Protein AF-A0AAP5I5U6-F1 (afdb_monomer)

Solvent-accessible surface area (backbone atoms only — not comparable to full-atom values): 4267 Å² total; per-residue (Å²): 110,70,67,61,52,52,53,50,54,41,23,52,51,31,47,64,73,66,74,66,90,65,84,86,56,63,67,58,15,39,50,50,31,46,67,62,49,46,60,58,52,50,51,52,54,49,52,53,48,50,62,68,44,32,66,61,36,42,77,73,74,41,83,77,82,83,81,82,79,84,128

Secondary structure (DSSP, 8-state):
-HHHHHHHHHHHHHHHHTT--S---HHHHHHHHHHHHHHHHHHHHHHHHHHHHHHHHHHTT----------

Sequence (71 aa):
MVLSFIAYVLAHWAYLSIATTDLPDWGQAAQIAFQTFFPQLLLSYFLLELERIRPIALSHGIDIQISRCKI

Radius of gyration: 18.43 Å; Cα contacts (8 Å, |Δi|>4): 26; chains: 1; bounding box: 31×34×52 Å

Structure (mmCIF, N/CA/C/O backbone):
data_AF-A0AAP5I5U6-F1
#
_entry.id   AF-A0AAP5I5U6-F1
#
loop_
_atom_site.group_PDB
_atom_site.id
_atom_site.type_symbol
_atom_site.label_atom_id
_atom_site.label_alt_id
_atom_site.label_comp_id
_atom_site.label_asym_id
_atom_site.label_entity_id
_atom_site.label_seq_id
_atom_site.pdbx_PDB_ins_code
_atom_site.Cartn_x
_atom_site.Cartn_y
_atom_site.Cartn_z
_atom_site.occupancy
_atom_site.B_iso_or_equiv
_atom_site.auth_seq_id
_atom_site.auth_comp_id
_atom_site.auth_asym_id
_atom_site.auth_atom_id
_atom_site.pdbx_PDB_model_num
ATOM 1 N N . MET A 1 1 ? -5.286 -14.263 -12.234 1.00 77.69 1 MET A N 1
ATOM 2 C CA . MET A 1 1 ? -5.324 -13.429 -13.458 1.00 77.69 1 MET A CA 1
ATOM 3 C C . MET A 1 1 ? -5.488 -11.943 -13.162 1.00 77.69 1 MET A C 1
ATOM 5 O O . MET A 1 1 ? -4.645 -11.183 -13.608 1.00 77.69 1 MET A O 1
ATOM 9 N N . VAL A 1 2 ? -6.485 -11.520 -12.373 1.00 86.81 2 VAL A N 1
ATOM 10 C CA . VAL A 1 2 ? -6.697 -10.091 -12.043 1.00 86.81 2 VAL A CA 1
ATOM 11 C C . VAL A 1 2 ? -5.469 -9.439 -11.391 1.00 86.81 2 VAL A C 1
ATOM 13 O O . VAL A 1 2 ? -5.046 -8.371 -11.813 1.00 86.81 2 VAL A O 1
ATOM 16 N N . LEU A 1 3 ? -4.837 -10.114 -10.424 1.00 81.12 3 LEU A N 1
ATOM 17 C CA . LEU A 1 3 ? -3.662 -9.575 -9.727 1.00 81.12 3 LEU A CA 1
ATOM 18 C C . LEU A 1 3 ? -2.458 -9.359 -10.662 1.00 81.12 3 LEU A C 1
ATOM 20 O O . LEU A 1 3 ? -1.792 -8.334 -10.587 1.00 81.12 3 LEU A O 1
ATOM 24 N N . SER A 1 4 ? -2.217 -10.296 -11.582 1.00 83.25 4 SER A N 1
ATOM 25 C CA . SER A 1 4 ? -1.151 -10.191 -12.586 1.00 83.25 4 SER A CA 1
ATOM 26 C C . SER A 1 4 ? -1.397 -9.038 -13.561 1.00 83.25 4 SER A C 1
ATOM 28 O O . SER A 1 4 ? -0.461 -8.345 -13.943 1.00 83.25 4 SER A O 1
ATOM 30 N N . PHE A 1 5 ? -2.659 -8.803 -13.930 1.00 85.44 5 PHE A N 1
ATOM 31 C CA . PHE A 1 5 ? -3.039 -7.679 -14.782 1.00 85.44 5 PHE A CA 1
ATOM 32 C C . PHE A 1 5 ? -2.816 -6.332 -14.080 1.00 85.44 5 PHE A C 1
ATOM 34 O O . PHE A 1 5 ? -2.225 -5.428 -14.661 1.00 85.44 5 PHE A O 1
ATOM 41 N N . ILE A 1 6 ? -3.206 -6.221 -12.807 1.00 86.06 6 ILE A N 1
ATOM 42 C CA . ILE A 1 6 ? -2.967 -5.018 -11.994 1.00 86.06 6 ILE A CA 1
ATOM 43 C C . ILE A 1 6 ? -1.464 -4.742 -11.861 1.00 86.06 6 ILE A C 1
ATOM 45 O O . ILE A 1 6 ? -1.031 -3.611 -12.067 1.00 86.06 6 ILE A O 1
ATOM 49 N N . ALA A 1 7 ? -0.661 -5.772 -11.576 1.00 84.31 7 ALA A N 1
ATOM 50 C CA . ALA A 1 7 ? 0.790 -5.637 -11.468 1.00 84.31 7 ALA A CA 1
ATOM 51 C C . ALA A 1 7 ? 1.426 -5.130 -12.774 1.00 84.31 7 ALA A C 1
ATOM 53 O O . ALA A 1 7 ? 2.277 -4.243 -12.738 1.00 84.31 7 ALA A O 1
ATOM 54 N N . TYR A 1 8 ? 0.974 -5.638 -13.925 1.00 86.12 8 TYR A N 1
ATOM 55 C CA . TYR A 1 8 ? 1.432 -5.172 -15.234 1.00 86.12 8 TYR A CA 1
ATOM 56 C C . TYR A 1 8 ? 1.082 -3.699 -15.483 1.00 86.12 8 TYR A C 1
ATOM 58 O O . TYR A 1 8 ? 1.951 -2.919 -15.867 1.00 86.12 8 TYR A O 1
ATOM 66 N N . VAL A 1 9 ? -0.167 -3.294 -15.223 1.00 88.62 9 VAL A N 1
ATOM 67 C CA . VAL A 1 9 ? -0.613 -1.901 -15.403 1.00 88.62 9 VAL A CA 1
ATOM 68 C C . VAL A 1 9 ? 0.187 -0.944 -14.513 1.00 88.62 9 VAL A C 1
ATOM 70 O O . VAL A 1 9 ? 0.598 0.119 -14.973 1.00 88.62 9 VAL A O 1
ATOM 73 N N . LEU A 1 10 ? 0.460 -1.334 -13.265 1.00 86.31 10 LEU A N 1
ATOM 74 C CA . LEU A 1 10 ? 1.254 -0.544 -12.322 1.00 86.31 10 LEU A CA 1
ATOM 75 C C . LEU A 1 10 ? 2.711 -0.384 -12.771 1.00 86.31 10 LEU A C 1
ATOM 77 O O . LEU A 1 10 ? 3.234 0.729 -12.758 1.00 86.31 10 LEU A O 1
ATOM 81 N N . ALA A 1 11 ? 3.352 -1.473 -13.198 1.00 83.88 11 ALA A N 1
ATOM 82 C CA . ALA A 1 11 ? 4.717 -1.426 -13.714 1.00 83.88 11 ALA A CA 1
ATOM 83 C C . ALA A 1 11 ? 4.802 -0.581 -14.995 1.00 83.88 11 ALA A C 1
ATOM 85 O O . ALA A 1 11 ? 5.733 0.201 -15.164 1.00 83.88 11 ALA A O 1
ATOM 86 N N . HIS A 1 12 ? 3.802 -0.679 -15.874 1.00 83.62 12 HIS A N 1
ATOM 87 C CA . HIS A 1 12 ? 3.747 0.115 -17.096 1.00 83.62 12 HIS A CA 1
ATOM 88 C C . HIS A 1 12 ? 3.553 1.611 -16.817 1.00 83.62 12 HIS A C 1
ATOM 90 O O . HIS A 1 12 ? 4.236 2.445 -17.408 1.00 83.62 12 HIS A O 1
ATOM 96 N N . TRP A 1 13 ? 2.668 1.955 -15.878 1.00 88.12 13 TRP A N 1
ATOM 97 C CA . TRP A 1 13 ? 2.506 3.333 -15.418 1.00 88.12 13 TRP A CA 1
ATOM 98 C C . TRP A 1 13 ? 3.809 3.889 -14.834 1.00 88.12 13 TRP A C 1
ATOM 100 O O . TRP A 1 13 ? 4.225 4.989 -15.196 1.00 88.12 13 TRP A O 1
ATOM 110 N N . ALA A 1 14 ? 4.488 3.117 -13.983 1.00 85.69 14 ALA A N 1
ATOM 111 C CA . ALA A 1 14 ? 5.748 3.542 -13.388 1.00 85.69 14 ALA A CA 1
ATOM 112 C C . ALA A 1 14 ? 6.843 3.741 -14.442 1.00 85.69 14 ALA A C 1
ATOM 114 O O . ALA A 1 14 ? 7.533 4.752 -14.392 1.00 85.69 14 ALA A O 1
ATOM 115 N N . TYR A 1 15 ? 6.953 2.863 -15.440 1.00 82.25 15 TYR A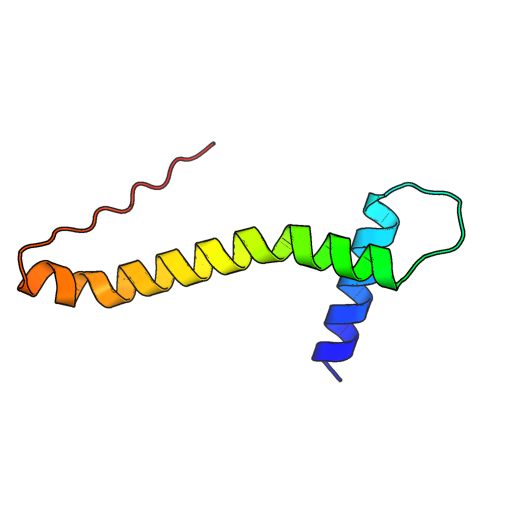 N 1
ATOM 116 C CA . TYR A 1 15 ? 7.869 3.066 -16.566 1.00 82.25 15 TYR A CA 1
ATOM 117 C C . TYR A 1 15 ? 7.615 4.404 -17.281 1.00 82.25 15 TYR A C 1
ATOM 119 O O . TYR A 1 15 ? 8.535 5.203 -17.444 1.00 82.25 15 TYR A O 1
ATOM 127 N N . LEU A 1 16 ? 6.355 4.695 -17.628 1.00 84.00 16 LEU A N 1
ATOM 128 C CA . LEU A 1 16 ? 5.980 5.961 -18.269 1.00 84.00 16 LEU A CA 1
ATOM 129 C C . LEU A 1 16 ? 6.283 7.183 -17.389 1.00 84.00 16 LEU A C 1
ATOM 131 O O . LEU A 1 16 ? 6.622 8.243 -17.909 1.00 84.00 16 LEU A O 1
ATOM 135 N N . SER A 1 17 ? 6.188 7.041 -16.064 1.00 82.50 17 SER A N 1
ATOM 136 C CA . SER A 1 17 ? 6.435 8.135 -15.116 1.00 82.50 17 SER A CA 1
ATOM 137 C C . SER A 1 17 ? 7.903 8.577 -15.036 1.00 82.50 17 SER A C 1
ATOM 139 O O . SER A 1 17 ? 8.173 9.711 -14.648 1.00 82.50 17 SER A O 1
ATOM 141 N N . ILE A 1 18 ? 8.847 7.709 -15.421 1.00 81.75 18 ILE A N 1
ATOM 142 C CA . ILE A 1 18 ? 10.295 7.957 -15.304 1.00 81.75 18 ILE A CA 1
ATOM 143 C C . ILE A 1 18 ? 10.836 8.706 -16.541 1.00 81.75 18 ILE A C 1
ATOM 145 O O . ILE A 1 18 ? 11.945 9.231 -16.502 1.00 81.75 18 ILE A O 1
ATOM 149 N N . ALA A 1 19 ? 10.041 8.820 -17.617 1.00 71.00 19 ALA A N 1
ATOM 150 C CA . ALA A 1 19 ? 10.373 9.548 -18.851 1.00 71.00 19 ALA A CA 1
ATOM 151 C C . ALA A 1 19 ? 11.742 9.174 -19.468 1.00 71.00 19 ALA A C 1
ATOM 153 O O . ALA A 1 19 ? 12.399 10.008 -20.093 1.00 71.00 19 ALA A O 1
ATOM 154 N N . THR A 1 20 ? 12.181 7.924 -19.299 1.00 71.50 20 THR A N 1
ATOM 155 C CA . THR A 1 20 ? 13.455 7.416 -19.826 1.00 71.50 20 THR A CA 1
ATOM 156 C C . THR A 1 20 ? 13.298 6.806 -21.216 1.00 71.50 20 THR A C 1
ATOM 158 O O . THR A 1 20 ? 12.308 6.148 -21.526 1.00 71.50 20 THR A O 1
ATOM 161 N N . THR A 1 21 ? 14.310 7.007 -22.062 1.00 68.88 21 THR A N 1
ATOM 162 C CA . THR A 1 21 ? 14.410 6.409 -23.406 1.00 68.88 21 THR A CA 1
ATOM 163 C C . THR A 1 21 ? 15.148 5.068 -23.426 1.00 68.88 21 THR A C 1
ATOM 165 O O . THR A 1 21 ? 15.247 4.444 -24.480 1.00 68.88 21 THR A O 1
ATOM 168 N N . ASP A 1 22 ? 15.677 4.632 -22.281 1.00 73.44 22 ASP A N 1
ATOM 169 C CA . ASP A 1 22 ? 16.399 3.368 -22.142 1.00 73.44 22 ASP A CA 1
ATOM 170 C C . ASP A 1 22 ? 15.450 2.161 -22.099 1.00 73.44 22 ASP A C 1
ATOM 172 O O . ASP A 1 22 ? 14.234 2.293 -21.906 1.00 73.44 22 ASP A O 1
ATOM 176 N N . LEU A 1 23 ? 16.012 0.959 -22.292 1.00 76.38 23 LEU A N 1
ATOM 177 C CA . LEU A 1 23 ? 15.247 -0.284 -22.184 1.00 76.38 23 LEU A CA 1
ATOM 178 C C . LEU A 1 23 ? 14.526 -0.358 -20.823 1.00 76.38 23 LEU A C 1
ATOM 180 O O . LEU A 1 23 ? 15.118 -0.016 -19.798 1.00 76.38 23 LEU A O 1
ATOM 184 N N . PRO A 1 24 ? 13.271 -0.842 -20.791 1.00 71.88 24 PRO A N 1
ATOM 185 C CA . PRO A 1 24 ? 12.498 -0.910 -19.561 1.00 71.88 24 PRO A CA 1
ATOM 186 C C . PRO A 1 24 ? 13.112 -1.915 -18.580 1.00 71.88 24 PRO A C 1
ATOM 188 O O . PRO A 1 24 ? 13.062 -3.128 -18.800 1.00 71.88 24 PRO A O 1
ATOM 191 N N . ASP A 1 25 ? 13.630 -1.411 -17.460 1.00 84.38 25 ASP A N 1
ATOM 192 C CA . ASP A 1 25 ? 13.879 -2.225 -16.274 1.00 84.38 25 ASP A CA 1
ATOM 193 C C . ASP A 1 25 ? 12.555 -2.423 -15.523 1.00 84.38 25 ASP A C 1
ATOM 195 O O . ASP A 1 25 ? 12.098 -1.589 -14.733 1.00 84.38 25 ASP A O 1
ATOM 199 N N . TRP A 1 26 ? 11.907 -3.555 -15.798 1.00 81.69 26 TRP A N 1
ATOM 200 C CA . TRP A 1 26 ? 10.639 -3.928 -15.174 1.00 81.69 26 TRP A CA 1
ATOM 201 C C . TRP A 1 26 ? 10.746 -4.114 -13.655 1.00 81.69 26 TRP A C 1
ATOM 203 O O . TRP A 1 26 ? 9.747 -3.934 -12.956 1.00 81.69 26 TRP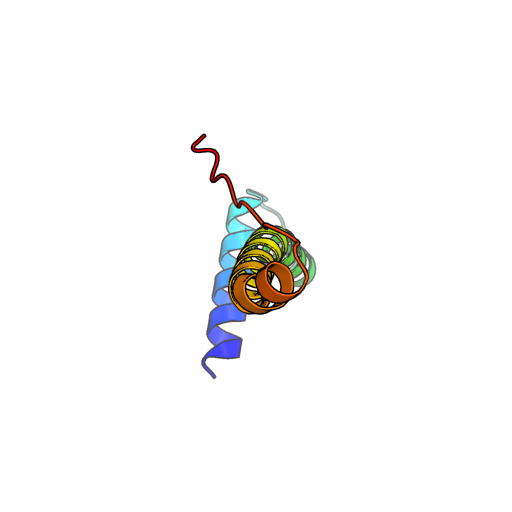 A O 1
ATOM 213 N N . GLY A 1 27 ? 11.931 -4.450 -13.134 1.00 85.31 27 GLY A N 1
ATOM 214 C CA . GLY A 1 27 ? 12.172 -4.556 -11.697 1.00 85.31 27 GLY A CA 1
ATOM 215 C C . GLY A 1 27 ? 12.143 -3.182 -11.035 1.00 85.31 27 GLY A C 1
ATOM 216 O O . GLY A 1 27 ? 11.416 -2.974 -10.061 1.00 85.31 27 GLY A O 1
ATOM 217 N N . GLN A 1 28 ? 12.857 -2.219 -11.620 1.00 85.31 28 GLN A N 1
ATOM 218 C CA . GLN A 1 28 ? 12.870 -0.836 -11.146 1.00 85.31 28 GLN A CA 1
ATOM 219 C C . GLN A 1 28 ? 11.481 -0.187 -11.242 1.00 85.31 28 GLN A C 1
ATOM 221 O O . GLN A 1 28 ? 11.022 0.444 -10.287 1.00 85.31 28 GLN A O 1
ATOM 226 N N . ALA A 1 29 ? 10.774 -0.381 -12.358 1.00 85.38 29 ALA A N 1
ATOM 227 C CA . ALA A 1 29 ? 9.428 0.157 -12.543 1.00 85.38 29 ALA A CA 1
ATOM 228 C C . ALA A 1 29 ? 8.433 -0.413 -11.513 1.00 85.38 29 ALA A C 1
ATOM 230 O O . ALA A 1 29 ? 7.661 0.332 -10.907 1.00 85.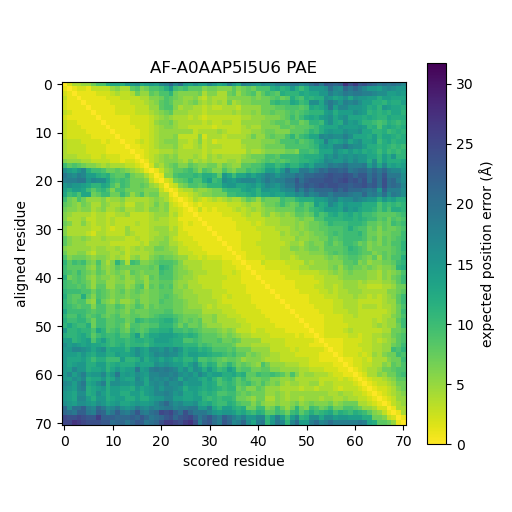38 29 ALA A O 1
ATOM 231 N N . ALA A 1 30 ? 8.485 -1.721 -11.241 1.00 84.50 30 ALA A N 1
ATOM 232 C CA . ALA A 1 30 ? 7.655 -2.336 -10.207 1.00 84.50 30 ALA A CA 1
ATOM 233 C C . ALA A 1 30 ? 7.960 -1.774 -8.807 1.00 84.50 30 ALA A C 1
ATOM 235 O O . ALA A 1 30 ? 7.038 -1.505 -8.033 1.00 84.50 30 ALA A O 1
ATOM 236 N N . GLN A 1 31 ? 9.238 -1.545 -8.491 1.00 86.69 31 GLN A N 1
ATOM 237 C CA . GLN A 1 31 ? 9.644 -0.952 -7.219 1.00 86.69 31 GLN A CA 1
ATOM 238 C C . GLN A 1 31 ? 9.137 0.488 -7.064 1.00 86.69 31 GLN A C 1
ATOM 240 O O . GLN A 1 31 ? 8.633 0.841 -5.999 1.00 86.69 31 GLN A O 1
ATOM 245 N N . ILE A 1 32 ? 9.210 1.302 -8.118 1.00 86.88 32 ILE A N 1
ATOM 246 C CA . ILE A 1 32 ? 8.721 2.690 -8.114 1.00 86.88 32 ILE A CA 1
ATOM 247 C C . ILE A 1 32 ? 7.202 2.738 -7.953 1.00 86.88 32 ILE A C 1
ATOM 249 O O . ILE A 1 32 ? 6.692 3.521 -7.146 1.00 86.88 32 ILE A O 1
ATOM 253 N N . ALA A 1 33 ? 6.470 1.867 -8.656 1.00 86.69 33 ALA A N 1
ATOM 254 C CA . ALA A 1 33 ? 5.032 1.734 -8.457 1.00 86.69 33 ALA A CA 1
ATOM 255 C C . ALA A 1 33 ? 4.727 1.406 -6.989 1.00 86.69 33 ALA A C 1
ATOM 257 O O . ALA A 1 33 ? 3.939 2.096 -6.342 1.00 86.69 33 ALA A O 1
ATOM 258 N N . PHE A 1 34 ? 5.406 0.402 -6.430 1.00 85.38 34 PHE A N 1
ATOM 259 C CA . PHE A 1 34 ? 5.214 0.014 -5.038 1.00 85.38 34 PHE A CA 1
ATOM 260 C C . PHE A 1 34 ? 5.507 1.169 -4.076 1.00 85.38 34 PHE A C 1
ATOM 262 O O . PHE A 1 34 ? 4.663 1.494 -3.249 1.00 85.38 34 PHE A O 1
ATOM 269 N N . GLN A 1 35 ? 6.649 1.843 -4.212 1.00 88.88 35 GLN A N 1
ATOM 270 C CA . GLN A 1 35 ? 7.027 2.968 -3.351 1.00 88.88 35 GLN A CA 1
ATOM 271 C C . GLN A 1 35 ? 6.071 4.160 -3.454 1.00 88.88 35 GLN A C 1
ATOM 273 O O . GLN A 1 35 ? 5.930 4.904 -2.488 1.00 88.88 35 GLN A O 1
ATOM 278 N N . THR A 1 36 ? 5.394 4.327 -4.589 1.00 87.50 36 THR A N 1
ATOM 279 C CA . THR A 1 36 ? 4.427 5.411 -4.790 1.00 87.50 36 THR A CA 1
ATOM 280 C C . THR A 1 36 ? 3.076 5.093 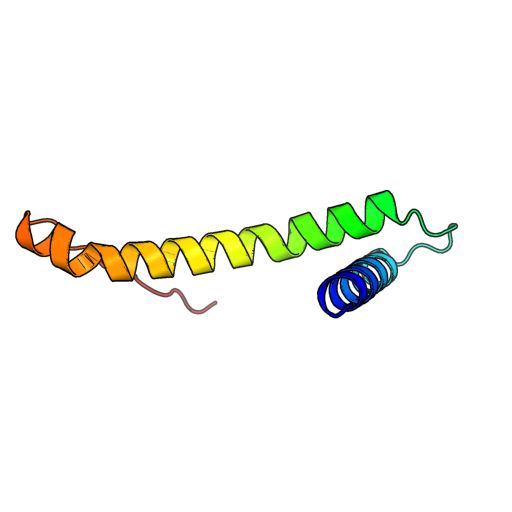-4.149 1.00 87.50 36 THR A C 1
ATOM 282 O O . THR A 1 36 ? 2.509 5.925 -3.441 1.00 87.50 36 THR A O 1
ATOM 285 N N . PHE A 1 37 ? 2.554 3.882 -4.360 1.00 87.38 37 PHE A N 1
ATOM 286 C CA . PHE A 1 37 ? 1.224 3.496 -3.872 1.00 87.38 37 PHE A CA 1
ATOM 287 C C . PHE A 1 37 ? 1.228 3.014 -2.419 1.00 87.38 37 PHE A C 1
ATOM 289 O O . PHE A 1 37 ? 0.260 3.237 -1.690 1.00 87.38 37 PHE A O 1
ATOM 296 N N . PHE A 1 38 ? 2.306 2.366 -1.974 1.00 85.88 38 PHE A N 1
ATOM 297 C CA . PHE A 1 38 ? 2.387 1.766 -0.644 1.00 85.88 38 PHE A CA 1
ATOM 298 C C . PHE A 1 38 ? 2.195 2.773 0.500 1.00 85.88 38 PHE A C 1
ATOM 300 O O . PHE A 1 38 ? 1.418 2.460 1.397 1.00 85.88 38 PHE A O 1
ATOM 307 N N . PRO A 1 39 ? 2.789 3.984 0.493 1.00 88.44 39 PRO A N 1
ATOM 308 C CA . PRO A 1 39 ? 2.572 4.958 1.562 1.00 88.44 39 PRO A CA 1
ATOM 309 C C . PRO A 1 39 ? 1.106 5.376 1.696 1.00 88.44 39 PRO A C 1
ATOM 311 O O . PRO A 1 39 ? 0.590 5.482 2.806 1.00 88.44 39 PRO A O 1
ATOM 314 N N . GLN A 1 40 ? 0.413 5.572 0.570 1.00 87.50 40 GLN A N 1
ATOM 315 C CA . GLN A 1 40 ? -1.001 5.948 0.561 1.00 87.50 40 GLN A CA 1
ATOM 316 C C . GLN A 1 40 ? -1.894 4.794 1.025 1.00 87.50 40 GLN A C 1
ATOM 318 O O . GLN A 1 40 ? -2.798 5.002 1.839 1.00 87.50 40 GLN A O 1
ATOM 323 N N . LEU A 1 41 ? -1.619 3.568 0.563 1.00 89.50 41 LEU A N 1
ATOM 324 C CA . LEU A 1 41 ? -2.307 2.376 1.056 1.00 89.50 41 LEU A CA 1
ATOM 325 C C . LEU A 1 41 ? -2.093 2.219 2.560 1.00 8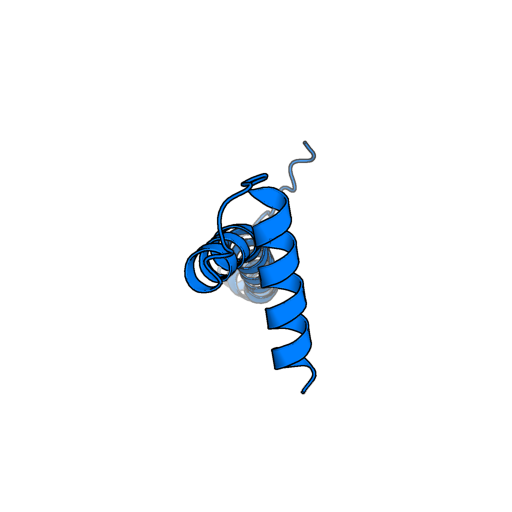9.50 41 LEU A C 1
ATOM 327 O O . LEU A 1 41 ? -3.062 2.129 3.304 1.00 89.50 41 LEU A O 1
ATOM 331 N N . LEU A 1 42 ? -0.843 2.240 3.017 1.00 91.44 42 LEU A N 1
ATOM 332 C CA . LEU A 1 42 ? -0.499 2.073 4.422 1.00 91.44 42 LEU A CA 1
ATOM 333 C C . LEU A 1 42 ? -1.201 3.119 5.289 1.00 91.44 42 LEU A C 1
ATOM 335 O O . LEU A 1 42 ? -1.819 2.761 6.287 1.00 91.44 42 LEU A O 1
ATOM 339 N N . LEU A 1 43 ? -1.165 4.391 4.884 1.00 90.06 43 LEU A N 1
ATOM 340 C CA . LEU A 1 43 ? -1.837 5.465 5.607 1.00 90.06 43 LEU A CA 1
ATOM 341 C C . LEU A 1 43 ? -3.356 5.261 5.650 1.00 90.06 43 LEU A C 1
ATOM 343 O O . LEU A 1 43 ? -3.959 5.402 6.710 1.00 90.06 43 LEU A O 1
ATOM 347 N N . SER A 1 44 ? -3.986 4.910 4.526 1.00 89.81 44 SER A N 1
ATOM 348 C CA . SER A 1 44 ? -5.438 4.686 4.479 1.00 89.81 44 SER A CA 1
ATOM 349 C C . SER A 1 44 ? -5.876 3.494 5.336 1.00 89.81 44 SER A C 1
ATOM 351 O O . SER A 1 44 ? -6.825 3.624 6.109 1.00 89.81 44 SER A O 1
ATOM 353 N N . TYR A 1 45 ? -5.148 2.375 5.279 1.00 91.75 45 TYR A N 1
ATOM 354 C CA . TYR A 1 45 ? -5.380 1.218 6.144 1.00 91.75 45 TYR A CA 1
ATOM 355 C C . TYR A 1 45 ? -5.160 1.553 7.619 1.00 91.75 45 TYR A C 1
ATOM 357 O O . TYR A 1 45 ? -5.966 1.169 8.461 1.00 91.75 45 TYR A O 1
ATOM 365 N N . PHE A 1 46 ? -4.106 2.302 7.938 1.00 91.31 46 PHE A N 1
ATOM 366 C CA . PHE A 1 46 ? -3.818 2.714 9.306 1.00 91.31 46 PHE A CA 1
ATOM 367 C C . PHE A 1 46 ? -4.914 3.619 9.881 1.00 91.31 46 PHE A C 1
ATOM 369 O O . PHE A 1 46 ? -5.359 3.414 11.007 1.00 91.31 46 PHE A O 1
ATOM 376 N N . LEU A 1 47 ? -5.401 4.588 9.101 1.00 89.94 47 LEU A N 1
ATOM 377 C CA . LEU A 1 47 ? -6.503 5.459 9.515 1.00 89.94 47 LEU A CA 1
ATOM 378 C C . LEU A 1 47 ? -7.813 4.686 9.699 1.00 89.94 47 LEU A C 1
ATOM 380 O O . LEU A 1 47 ? -8.536 4.946 10.660 1.00 89.94 47 LEU A O 1
ATOM 384 N N . LEU A 1 48 ? -8.101 3.728 8.813 1.00 90.94 48 LEU A N 1
ATOM 385 C CA . LEU A 1 48 ? -9.261 2.846 8.946 1.00 90.94 48 LEU A CA 1
ATOM 386 C C . LEU A 1 48 ? -9.185 2.028 10.240 1.00 90.94 48 LEU A C 1
ATOM 388 O O . LEU A 1 48 ? -10.169 1.911 10.969 1.00 90.94 48 LEU A O 1
ATOM 392 N N . GLU A 1 49 ? -8.006 1.491 10.543 1.00 91.44 49 GLU A N 1
ATOM 393 C CA 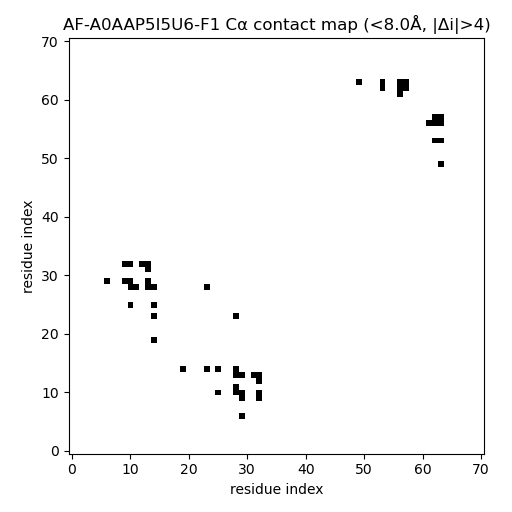. GLU A 1 49 ? -7.778 0.706 11.750 1.00 91.44 49 GLU A CA 1
ATOM 394 C C . GLU A 1 49 ? -7.899 1.562 13.020 1.00 91.44 49 GLU A C 1
ATOM 396 O O . GLU A 1 49 ? -8.541 1.152 13.986 1.00 91.44 49 GLU A O 1
ATOM 401 N N . LEU A 1 50 ? -7.376 2.791 13.007 1.00 89.69 50 LEU A N 1
ATOM 402 C CA . LEU A 1 50 ? -7.566 3.747 14.101 1.00 89.69 50 LEU A CA 1
ATOM 403 C C . LEU A 1 50 ? -9.041 4.086 14.327 1.00 89.69 50 LEU A C 1
ATOM 405 O O . LEU A 1 50 ? -9.486 4.171 15.470 1.00 89.69 50 LEU A O 1
ATOM 409 N N . GLU A 1 51 ? -9.812 4.267 13.257 1.00 89.81 51 GLU A N 1
ATOM 410 C CA . GLU A 1 51 ? -11.248 4.524 13.355 1.00 89.81 51 GLU A CA 1
ATOM 411 C C . GLU A 1 51 ? -12.003 3.317 13.928 1.00 89.81 51 GLU A C 1
ATOM 413 O O . GLU A 1 51 ? -12.899 3.487 14.756 1.00 89.81 51 GLU A O 1
ATOM 418 N N . ARG A 1 52 ? -11.576 2.097 13.580 1.00 90.94 52 ARG A N 1
ATOM 419 C CA . ARG A 1 52 ? -12.101 0.848 14.146 1.00 90.94 52 ARG A CA 1
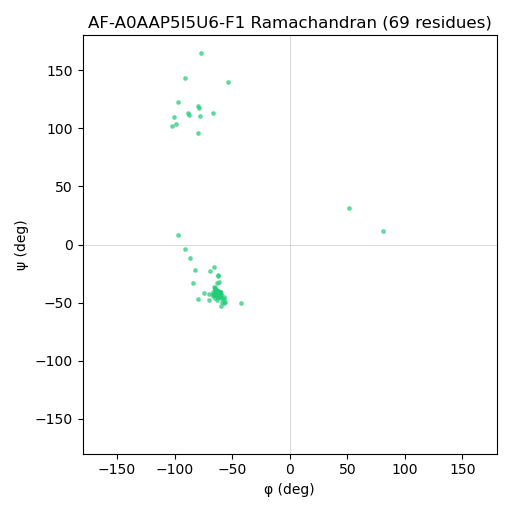ATOM 420 C C . ARG A 1 52 ? -11.799 0.701 15.638 1.00 90.94 52 ARG A C 1
ATOM 422 O O . ARG A 1 52 ? -12.647 0.217 16.384 1.00 90.94 52 ARG A O 1
ATOM 429 N N . ILE A 1 53 ? -10.608 1.108 16.076 1.00 92.69 53 ILE A N 1
ATOM 430 C CA . ILE A 1 53 ? -10.169 1.005 17.477 1.00 92.69 53 ILE A CA 1
ATOM 431 C C . ILE A 1 53 ? -10.705 2.166 18.331 1.00 92.69 53 ILE A C 1
ATOM 433 O O . ILE A 1 5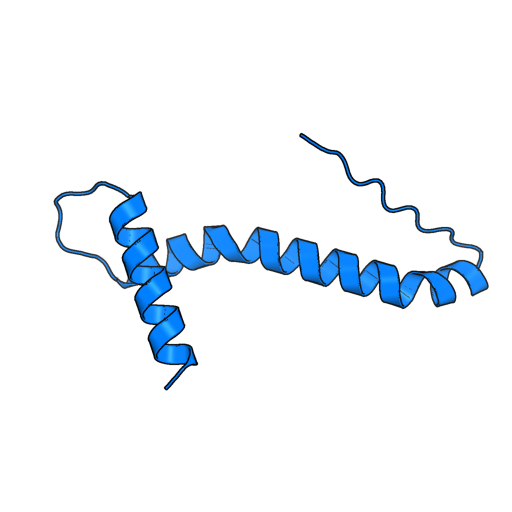3 ? -10.850 2.006 19.542 1.00 92.69 53 ILE A O 1
ATOM 437 N N . ARG A 1 54 ? -11.077 3.303 17.727 1.00 90.12 54 ARG A N 1
ATOM 438 C CA . ARG A 1 54 ? -11.624 4.485 18.419 1.00 90.12 54 ARG A CA 1
ATOM 439 C C . ARG A 1 54 ? -12.661 4.170 19.515 1.00 90.12 54 ARG A C 1
ATOM 441 O O . ARG A 1 54 ? -12.466 4.667 20.619 1.00 90.12 54 ARG A O 1
ATOM 448 N N . PRO A 1 55 ? -13.722 3.362 19.301 1.00 88.69 55 PRO A N 1
ATOM 449 C CA . PRO A 1 55 ? -14.696 3.073 20.361 1.00 88.69 55 PRO A CA 1
ATOM 450 C C . PRO A 1 55 ? -14.089 2.334 21.562 1.00 88.69 55 PRO A C 1
ATOM 452 O O . PRO A 1 55 ? -14.506 2.556 22.697 1.00 88.69 55 PRO A O 1
ATOM 455 N N . ILE A 1 56 ? -13.091 1.480 21.327 1.00 91.12 56 ILE A N 1
ATOM 456 C CA . ILE A 1 56 ? -12.380 0.748 22.382 1.00 91.12 56 ILE A CA 1
ATOM 457 C C . ILE A 1 56 ? -11.437 1.697 23.124 1.00 91.12 56 ILE A C 1
ATOM 459 O O . ILE A 1 56 ? -11.371 1.674 24.346 1.00 91.12 56 ILE A O 1
ATOM 463 N N . ALA A 1 57 ? -10.729 2.569 22.409 1.00 88.50 57 ALA A N 1
ATOM 464 C CA . ALA A 1 57 ? -9.893 3.590 23.031 1.00 88.50 57 ALA A CA 1
ATOM 465 C C . ALA A 1 57 ? -10.733 4.533 23.913 1.00 88.50 57 ALA A C 1
ATOM 467 O O . ALA A 1 57 ? -10.357 4.819 25.050 1.00 88.50 57 ALA A O 1
ATOM 468 N N . LEU A 1 58 ? -11.924 4.913 23.438 1.00 91.50 58 LEU A N 1
ATOM 469 C CA . LEU A 1 58 ? -12.845 5.780 24.166 1.00 91.50 58 LEU A CA 1
ATOM 470 C C . LEU A 1 58 ? -13.359 5.124 25.454 1.00 91.50 58 LEU A C 1
ATOM 472 O O . LEU A 1 58 ? -13.456 5.797 26.478 1.00 91.50 58 LEU A O 1
ATOM 476 N N . SER A 1 59 ? -13.620 3.810 25.447 1.00 91.44 59 SER A N 1
ATOM 477 C CA . SER A 1 59 ? -14.001 3.088 26.672 1.00 91.44 59 SER A CA 1
ATOM 478 C C . SER A 1 59 ? -12.881 3.041 27.719 1.00 91.44 59 SER A C 1
ATOM 480 O O . SER A 1 59 ? -13.162 2.862 28.901 1.00 91.44 59 SER A O 1
ATOM 482 N N . HIS A 1 60 ? -11.633 3.270 27.304 1.00 91.06 60 HIS A N 1
ATOM 483 C CA . HIS A 1 60 ? -10.463 3.394 28.176 1.00 91.06 60 HIS A CA 1
ATOM 484 C C . HIS A 1 60 ? -10.099 4.860 28.486 1.00 91.06 60 HIS A C 1
ATOM 486 O O . HIS A 1 60 ? -9.058 5.119 29.087 1.00 91.06 60 HIS A O 1
ATOM 492 N N . GLY A 1 61 ? -10.939 5.825 28.092 1.00 91.38 61 GLY A N 1
ATOM 493 C CA . GLY A 1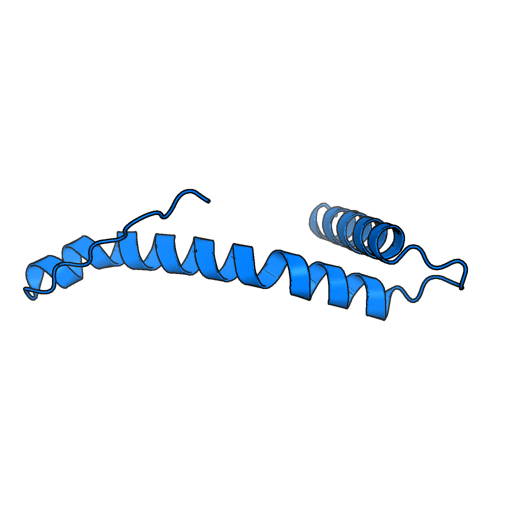 61 ? -10.723 7.255 28.336 1.00 91.38 61 GLY A CA 1
ATOM 494 C C . GLY A 1 61 ? -9.773 7.944 27.350 1.00 91.38 61 GLY A C 1
ATOM 495 O O . GLY A 1 61 ? -9.364 9.076 27.598 1.00 91.38 61 GLY A O 1
ATOM 496 N N . ILE A 1 62 ? -9.419 7.290 26.240 1.00 88.25 62 ILE A N 1
ATOM 497 C CA . ILE A 1 62 ? -8.565 7.850 25.187 1.00 88.25 62 ILE A CA 1
ATOM 498 C C . ILE A 1 62 ? -9.450 8.314 24.025 1.00 88.25 62 ILE A C 1
ATOM 500 O O . ILE A 1 62 ? -10.006 7.496 23.291 1.00 88.25 62 ILE A O 1
ATOM 504 N N . ASP A 1 63 ? -9.554 9.629 23.832 1.00 88.25 63 ASP A N 1
ATOM 505 C CA . ASP A 1 63 ? -10.253 10.216 22.685 1.00 88.25 63 ASP A CA 1
ATOM 506 C C . ASP A 1 63 ? -9.295 10.394 21.494 1.00 88.25 63 ASP A C 1
ATOM 508 O O . ASP A 1 63 ? -8.346 11.179 21.547 1.00 88.25 63 ASP A O 1
ATOM 512 N N . ILE A 1 64 ? -9.522 9.637 20.416 1.00 85.06 64 ILE A N 1
ATOM 513 C CA . ILE A 1 64 ? -8.707 9.684 19.192 1.00 85.06 64 ILE A CA 1
ATOM 514 C C . ILE A 1 64 ? -9.414 10.558 18.155 1.00 85.06 64 ILE A C 1
ATOM 516 O O . ILE A 1 64 ? -10.345 10.107 17.477 1.00 85.06 64 ILE A O 1
ATOM 520 N N . GLN A 1 65 ? -8.915 11.780 17.971 1.00 84.81 65 GLN A N 1
ATOM 521 C CA . GLN A 1 65 ? -9.411 12.716 16.962 1.00 84.81 65 GLN A CA 1
ATOM 522 C C . GLN A 1 65 ? -8.551 12.669 15.693 1.00 84.81 65 GLN A C 1
ATOM 524 O O . GLN A 1 65 ? -7.344 12.899 15.731 1.00 84.81 65 GLN A O 1
ATOM 529 N N . ILE A 1 66 ? -9.180 12.376 14.551 1.00 81.19 66 ILE A N 1
ATOM 530 C CA . ILE A 1 66 ? -8.523 12.374 13.238 1.00 81.19 66 ILE A CA 1
ATOM 531 C C . ILE A 1 66 ? -8.910 13.656 12.498 1.00 81.19 66 ILE A C 1
ATOM 533 O O . ILE A 1 66 ? -9.996 13.752 11.926 1.00 81.19 66 ILE A O 1
ATOM 537 N N . SER A 1 67 ? -8.004 14.630 12.471 1.00 82.50 67 SER A N 1
ATOM 538 C CA . SER A 1 67 ? -8.177 15.858 11.692 1.00 82.50 67 SER A CA 1
ATOM 539 C C . SER A 1 67 ? -7.665 15.648 10.269 1.00 82.50 67 SER A C 1
ATOM 541 O O . SER A 1 67 ? -6.463 15.506 10.045 1.00 82.50 67 SER A O 1
ATOM 543 N N . ARG A 1 68 ? -8.566 15.626 9.280 1.00 77.00 68 ARG A N 1
ATOM 544 C CA . ARG A 1 68 ? -8.168 15.604 7.865 1.00 77.00 68 ARG A CA 1
ATOM 545 C C . ARG A 1 68 ? -7.743 17.007 7.444 1.00 77.00 68 ARG A C 1
ATOM 547 O O . ARG A 1 68 ? -8.582 17.897 7.336 1.00 77.00 68 ARG A O 1
ATOM 554 N N . CYS A 1 69 ? -6.454 17.195 7.182 1.00 69.19 69 CYS A N 1
ATOM 555 C CA . CYS A 1 69 ? -5.963 18.422 6.569 1.00 69.19 69 CYS A CA 1
ATOM 556 C C . CYS A 1 69 ? -6.241 18.357 5.058 1.00 69.19 69 CYS A C 1
ATOM 558 O O . CYS A 1 69 ? -5.748 17.451 4.384 1.00 69.19 69 CYS A O 1
ATOM 560 N N . LYS A 1 70 ? -7.066 19.268 4.528 1.00 55.62 70 LYS A N 1
ATOM 561 C CA . LYS A 1 70 ? -7.163 19.486 3.077 1.00 55.62 70 LYS A CA 1
ATOM 562 C C . LYS A 1 70 ? -5.977 20.361 2.667 1.00 55.62 70 LYS A C 1
ATOM 564 O O . LYS A 1 70 ? -5.858 21.467 3.185 1.00 55.62 70 LYS A O 1
ATOM 569 N N . ILE A 1 71 ? -5.127 19.841 1.783 1.00 48.91 71 ILE A N 1
ATOM 570 C CA . ILE A 1 71 ? -4.150 20.624 1.010 1.00 48.91 71 ILE A CA 1
ATOM 571 C C . ILE A 1 71 ? -4.856 21.200 -0.213 1.00 48.91 71 ILE A C 1
ATOM 573 O O . ILE A 1 71 ? -5.668 20.451 -0.808 1.00 48.91 71 ILE A O 1
#

Foldseek 3Di:
DVVVVVLVVQLVVQQVVVVDPDDRPSVVSSVSSCVVVVVVVVVVVVVVVCVVCQVVCVVVVHHDDDDDDDD

Organism: NCBI:txid2712845

pLDDT: mean 84.4, std 7.87, range [48.91, 92.69]

Mean predicted aligned error: 7.9 Å